Protein AF-A0A087TL60-F1 (afdb_monomer_lite)

Structure (mmCIF, N/CA/C/O backbone):
data_AF-A0A087TL60-F1
#
_entry.id   AF-A0A087TL60-F1
#
loop_
_atom_site.group_PDB
_atom_site.id
_atom_site.type_symbol
_atom_site.label_atom_id
_atom_site.label_alt_id
_atom_site.label_comp_id
_atom_site.label_asym_id
_atom_site.label_entity_id
_atom_site.label_seq_id
_atom_site.pdbx_PDB_ins_code
_atom_site.Cartn_x
_atom_site.Cartn_y
_atom_site.Cartn_z
_atom_site.occupancy
_atom_site.B_iso_or_equiv
_atom_site.auth_seq_id
_atom_site.auth_comp_id
_atom_site.auth_asym_id
_atom_site.auth_atom_id
_atom_site.pdbx_PDB_model_num
ATOM 1 N N . ARG A 1 1 ? 15.805 7.483 14.420 1.00 49.50 1 ARG A N 1
ATOM 2 C CA . ARG A 1 1 ? 14.748 8.505 14.609 1.00 49.50 1 ARG A CA 1
ATOM 3 C C . ARG A 1 1 ? 13.442 7.747 14.770 1.00 49.50 1 ARG A C 1
ATOM 5 O O . ARG A 1 1 ? 12.968 7.193 13.789 1.00 49.50 1 ARG A O 1
ATOM 12 N N . SER A 1 2 ? 12.965 7.592 16.000 1.00 53.00 2 SER A N 1
ATOM 13 C CA . SER A 1 2 ? 11.718 6.892 16.315 1.00 53.00 2 SER A CA 1
ATOM 14 C C . SER A 1 2 ? 10.585 7.611 15.581 1.00 53.00 2 SER A C 1
ATOM 16 O O . SER A 1 2 ? 10.348 8.784 15.850 1.00 53.00 2 SER A O 1
ATOM 18 N N . GLN A 1 3 ? 9.958 6.978 14.587 1.00 59.97 3 GLN A N 1
ATOM 19 C CA . GLN A 1 3 ? 8.665 7.464 14.114 1.00 59.97 3 GLN A CA 1
ATOM 20 C C . GLN A 1 3 ? 7.687 7.205 15.254 1.00 59.97 3 GLN A C 1
ATOM 22 O O . GLN A 1 3 ? 7.398 6.049 15.553 1.00 59.97 3 GLN A O 1
ATOM 27 N N . GLU A 1 4 ? 7.234 8.262 15.922 1.00 63.53 4 GLU A N 1
ATOM 28 C CA . GLU A 1 4 ? 6.053 8.157 16.770 1.00 63.53 4 GLU A CA 1
ATOM 29 C C . GLU A 1 4 ? 4.898 7.703 15.879 1.00 63.53 4 GLU A C 1
ATOM 31 O O . GLU A 1 4 ? 4.593 8.329 14.861 1.00 63.53 4 GLU A O 1
ATOM 36 N N . ASN A 1 5 ? 4.327 6.547 16.207 1.00 67.81 5 ASN A N 1
ATOM 37 C CA . ASN A 1 5 ? 3.200 6.012 15.470 1.00 67.81 5 ASN A CA 1
ATOM 38 C C . ASN A 1 5 ? 1.957 6.802 15.887 1.00 67.81 5 ASN A C 1
ATOM 40 O O . ASN A 1 5 ? 1.368 6.537 16.930 1.00 67.81 5 ASN A O 1
ATOM 44 N N . SER A 1 6 ? 1.615 7.817 15.096 1.00 87.06 6 SER A N 1
ATOM 45 C CA . SER A 1 6 ? 0.501 8.729 15.360 1.00 87.06 6 SER A CA 1
ATOM 46 C C . SER A 1 6 ? -0.844 8.212 14.845 1.00 87.06 6 SER A C 1
ATOM 48 O O . SER A 1 6 ? -1.833 8.937 14.918 1.00 87.06 6 SER A O 1
ATOM 50 N N . ASN A 1 7 ? -0.895 7.011 14.255 1.00 91.75 7 ASN A N 1
ATOM 51 C CA . ASN A 1 7 ? -2.146 6.451 13.758 1.00 91.75 7 ASN A CA 1
ATOM 52 C C . ASN A 1 7 ? -2.972 5.917 14.939 1.00 91.75 7 ASN A C 1
ATOM 54 O O . ASN A 1 7 ? -2.548 4.995 15.634 1.00 91.75 7 ASN A O 1
ATOM 58 N N . THR A 1 8 ? -4.139 6.519 15.164 1.00 95.69 8 THR A N 1
ATOM 59 C CA . THR A 1 8 ? -5.086 6.146 16.226 1.00 95.69 8 THR A CA 1
ATOM 60 C C . THR A 1 8 ? -6.314 5.406 15.689 1.00 95.69 8 THR A C 1
ATOM 62 O O . THR A 1 8 ? -7.285 5.237 16.424 1.00 95.69 8 THR A O 1
ATOM 65 N N . SER A 1 9 ? -6.306 5.013 14.413 1.00 96.81 9 SER A N 1
ATOM 66 C CA . SER A 1 9 ? -7.432 4.346 13.765 1.00 96.81 9 SER A CA 1
ATOM 67 C C . SER A 1 9 ? -7.610 2.931 14.316 1.00 96.81 9 SER A C 1
ATOM 69 O O . SER A 1 9 ? -6.652 2.212 14.607 1.00 96.81 9 SER A O 1
ATOM 71 N N . SER A 1 10 ? -8.859 2.501 14.429 1.00 97.69 10 SER A N 1
ATOM 72 C CA . SER A 1 10 ? -9.204 1.110 14.697 1.00 97.69 10 SER A CA 1
ATOM 73 C C . SER A 1 10 ? -8.816 0.205 13.522 1.00 97.69 10 SER A C 1
ATOM 75 O O . SER A 1 10 ? -8.674 0.636 12.377 1.00 97.69 10 SER A O 1
ATOM 77 N N . VAL A 1 11 ? -8.717 -1.100 13.782 1.00 98.00 11 VAL A N 1
ATOM 78 C CA . VAL A 1 11 ? -8.440 -2.097 12.732 1.00 98.00 11 VAL A CA 1
ATOM 79 C C . VAL A 1 11 ? -9.508 -2.075 11.630 1.00 98.00 11 VAL A C 1
ATOM 81 O O . VAL A 1 11 ? -9.181 -2.250 10.459 1.00 98.00 11 VAL A O 1
ATOM 84 N N . GLY A 1 12 ? -10.774 -1.832 11.988 1.00 98.38 12 GLY A N 1
ATOM 85 C CA . GLY A 1 12 ? -11.869 -1.734 11.021 1.00 98.38 12 GLY A CA 1
ATOM 86 C C . GLY A 1 12 ? -11.704 -0.548 10.068 1.00 98.38 12 GLY A C 1
ATOM 87 O O . GLY A 1 12 ? -11.890 -0.705 8.863 1.00 98.38 12 GLY A O 1
ATOM 88 N N . GLU A 1 13 ? -11.292 0.610 10.587 1.00 98.38 13 GLU A N 1
ATOM 89 C CA . GLU A 1 13 ? -11.005 1.801 9.775 1.00 98.38 13 GLU A CA 1
ATOM 90 C C . GLU A 1 13 ? -9.811 1.563 8.845 1.00 98.38 13 GLU A C 1
ATOM 92 O O . GLU A 1 13 ? -9.926 1.787 7.642 1.00 98.38 13 GLU A O 1
ATOM 97 N N . LEU A 1 14 ? -8.711 1.003 9.363 1.00 97.94 14 LEU A N 1
ATOM 98 C CA . LEU A 1 14 ? -7.534 0.660 8.555 1.00 97.94 14 LEU A CA 1
ATOM 99 C C . LEU A 1 14 ? -7.871 -0.319 7.425 1.00 97.94 14 LEU A C 1
ATOM 101 O O . LEU A 1 14 ? -7.357 -0.192 6.315 1.00 97.94 14 LEU A O 1
ATOM 105 N N . TRP A 1 15 ? -8.744 -1.292 7.689 1.00 98.31 15 TRP A N 1
ATOM 106 C CA . TRP A 1 15 ? -9.178 -2.251 6.680 1.00 98.31 15 TRP A CA 1
ATOM 107 C C . TRP A 1 15 ? -9.970 -1.584 5.551 1.00 98.31 15 TRP A C 1
ATOM 109 O O . TRP A 1 15 ? -9.712 -1.839 4.373 1.00 98.31 15 TRP A O 1
ATOM 119 N N . LEU A 1 16 ? -10.906 -0.696 5.891 1.00 98.38 16 LEU A N 1
ATOM 120 C CA . LEU A 1 16 ? -11.674 0.053 4.895 1.00 98.38 16 LEU A CA 1
ATOM 121 C C . LEU A 1 16 ? -10.773 0.989 4.078 1.00 98.38 16 LEU A C 1
ATOM 123 O O . LEU A 1 16 ? -10.903 1.044 2.854 1.00 98.38 16 LEU A O 1
ATOM 127 N N . GLU A 1 17 ? -9.831 1.677 4.727 1.00 98.12 17 GLU A N 1
ATOM 128 C CA . GLU A 1 17 ? -8.856 2.545 4.059 1.00 98.12 17 GLU A CA 1
ATOM 129 C C . GLU A 1 17 ? -7.926 1.762 3.126 1.00 98.12 17 GLU A C 1
ATOM 131 O O . GLU A 1 17 ? -7.700 2.190 1.995 1.00 98.12 17 GLU A O 1
ATOM 136 N N . PHE A 1 18 ? -7.450 0.586 3.546 1.00 98.00 18 PHE A N 1
ATOM 137 C CA . PHE A 1 18 ? -6.645 -0.318 2.720 1.00 98.00 18 PHE A CA 1
ATOM 138 C C . PHE A 1 18 ? -7.379 -0.720 1.433 1.00 98.00 18 PHE A C 1
ATOM 140 O O . PHE A 1 18 ? -6.828 -0.616 0.334 1.00 98.00 18 PHE A O 1
ATOM 147 N N . LEU A 1 19 ? -8.644 -1.137 1.553 1.00 98.19 19 LEU A N 1
ATOM 148 C CA . LEU A 1 19 ? -9.462 -1.514 0.399 1.00 98.19 19 LEU A CA 1
ATOM 149 C C . LEU A 1 19 ? -9.735 -0.312 -0.515 1.00 98.19 19 LEU A C 1
ATOM 151 O O . LEU A 1 19 ? -9.646 -0.428 -1.740 1.00 98.19 19 LEU A O 1
ATOM 155 N N . ASN A 1 20 ? -10.036 0.854 0.063 1.00 97.81 20 ASN A N 1
ATOM 156 C CA . 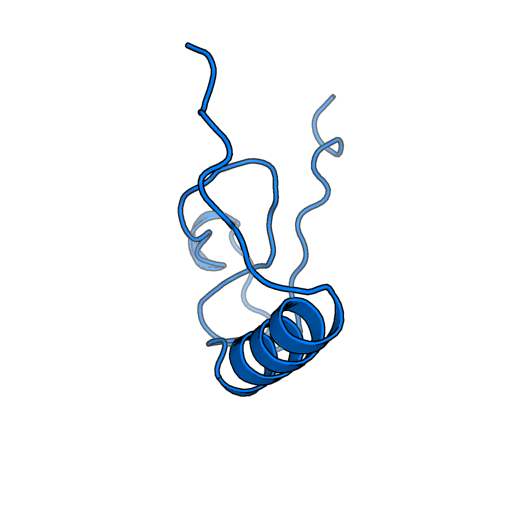ASN A 1 20 ? -10.287 2.077 -0.698 1.00 97.81 20 ASN A CA 1
ATOM 157 C C . ASN A 1 20 ? -9.034 2.570 -1.444 1.00 97.81 20 ASN A C 1
ATOM 159 O O . ASN A 1 20 ? -9.120 3.004 -2.597 1.00 97.81 20 ASN A O 1
ATOM 163 N N . TYR A 1 21 ? -7.863 2.449 -0.817 1.00 97.31 21 TYR A N 1
ATOM 164 C CA . TYR A 1 21 ? -6.581 2.764 -1.432 1.00 97.31 21 TYR A CA 1
ATOM 165 C C . TYR A 1 21 ? -6.334 1.890 -2.662 1.00 97.31 21 TYR A C 1
ATOM 167 O O . TYR A 1 21 ? -6.173 2.408 -3.764 1.00 97.31 21 TYR A O 1
ATOM 175 N N . TYR A 1 22 ? -6.388 0.563 -2.524 1.00 96.94 22 TYR A N 1
ATOM 176 C CA . TYR A 1 22 ? -6.079 -0.334 -3.643 1.00 96.94 22 TYR A CA 1
ATOM 177 C C . TYR A 1 22 ? -7.136 -0.344 -4.749 1.00 96.94 22 TYR A C 1
ATOM 179 O O . TYR A 1 22 ? -6.822 -0.647 -5.901 1.00 96.94 22 TYR A O 1
ATOM 187 N N . ARG A 1 23 ? -8.368 0.074 -4.448 1.00 96.75 23 ARG A N 1
ATOM 188 C CA . ARG A 1 23 ? -9.378 0.354 -5.473 1.00 96.75 23 ARG A CA 1
ATOM 189 C C . ARG A 1 23 ? -8.970 1.505 -6.400 1.00 96.75 23 ARG A C 1
ATOM 191 O O . ARG A 1 23 ? -9.318 1.479 -7.577 1.00 96.75 23 ARG A O 1
ATOM 198 N N . THR A 1 24 ? -8.295 2.523 -5.869 1.00 95.62 24 THR A N 1
ATOM 199 C CA . THR A 1 24 ? -7.959 3.767 -6.590 1.00 95.62 24 THR A CA 1
ATOM 200 C C . THR A 1 24 ? -6.475 3.888 -6.942 1.00 95.62 24 THR A C 1
ATOM 202 O O . THR A 1 24 ? -6.075 4.834 -7.619 1.00 95.62 24 THR A O 1
ATOM 205 N N . PHE A 1 25 ? -5.659 2.919 -6.523 1.00 95.75 25 PHE A N 1
ATOM 206 C CA . PHE A 1 25 ? -4.242 2.848 -6.844 1.00 95.75 25 PHE A CA 1
ATOM 207 C C . PHE A 1 25 ? -4.026 2.796 -8.361 1.00 95.75 25 PHE A C 1
ATOM 209 O O . PHE A 1 25 ? -4.685 2.039 -9.076 1.00 95.75 25 PHE A O 1
ATOM 216 N N . ASN A 1 26 ? -3.081 3.592 -8.866 1.00 95.38 26 ASN A N 1
ATOM 217 C CA . ASN A 1 26 ? -2.752 3.593 -10.288 1.00 95.38 26 ASN A CA 1
ATOM 218 C C . ASN A 1 26 ? -1.855 2.389 -10.620 1.00 95.38 26 ASN A C 1
ATOM 220 O O . ASN A 1 26 ? -0.624 2.482 -10.638 1.00 95.38 26 ASN A O 1
ATOM 224 N N . TRP A 1 27 ? -2.515 1.263 -10.895 1.00 94.75 27 TRP A N 1
ATOM 225 C CA . TRP A 1 27 ? -1.893 -0.011 -11.247 1.00 94.75 27 TRP A CA 1
ATOM 226 C C . TRP A 1 27 ? -1.082 0.036 -12.538 1.00 94.75 27 TRP A C 1
ATOM 228 O O . TRP A 1 27 ? -0.210 -0.803 -12.717 1.00 94.75 27 TRP A O 1
ATOM 238 N N . GLU A 1 28 ? -1.324 0.985 -13.440 1.00 93.94 28 GLU A N 1
ATOM 239 C CA . GLU A 1 28 ? -0.566 1.097 -14.690 1.00 93.94 28 GLU A CA 1
ATOM 240 C C . GLU A 1 28 ? 0.795 1.761 -14.474 1.00 93.94 28 GLU A C 1
ATOM 242 O O . GLU A 1 28 ? 1.781 1.356 -15.088 1.00 93.94 28 GLU A O 1
ATOM 247 N N . ALA A 1 29 ? 0.867 2.748 -13.579 1.00 95.00 29 ALA A N 1
ATOM 248 C CA . ALA A 1 29 ? 2.070 3.547 -13.369 1.00 95.00 29 ALA A CA 1
ATOM 249 C C . ALA A 1 29 ? 2.977 3.017 -12.249 1.00 95.00 29 ALA A C 1
ATOM 251 O O . ALA A 1 29 ? 4.203 3.096 -12.373 1.00 95.00 29 ALA A O 1
ATOM 252 N N . TYR A 1 30 ? 2.402 2.488 -11.166 1.00 95.88 30 TYR A N 1
ATOM 253 C CA . TYR A 1 30 ? 3.143 2.196 -9.937 1.00 95.88 30 TYR A CA 1
ATOM 254 C C . TYR A 1 30 ? 3.196 0.709 -9.597 1.00 95.88 30 TYR A C 1
ATOM 256 O O . TYR A 1 30 ? 2.329 -0.084 -9.967 1.00 95.88 30 TYR A O 1
ATOM 264 N N . ALA A 1 31 ? 4.244 0.345 -8.867 1.00 95.75 31 ALA A N 1
ATOM 265 C CA . ALA A 1 31 ? 4.398 -0.947 -8.226 1.00 95.75 31 ALA A CA 1
ATOM 266 C C . ALA A 1 31 ? 4.162 -0.834 -6.717 1.00 95.75 31 ALA A C 1
ATOM 268 O O . ALA A 1 31 ? 4.429 0.203 -6.106 1.00 95.75 31 ALA A O 1
ATOM 269 N N . VAL A 1 32 ? 3.696 -1.926 -6.116 1.00 96.00 32 VAL A N 1
ATOM 270 C CA . VAL A 1 32 ? 3.635 -2.073 -4.662 1.00 96.00 32 VAL A CA 1
ATOM 271 C C . VAL A 1 32 ? 5.029 -2.435 -4.167 1.00 96.00 32 VAL A C 1
ATOM 273 O O . VAL A 1 32 ? 5.591 -3.447 -4.581 1.00 96.00 32 VAL A O 1
ATOM 276 N N . SER A 1 33 ? 5.592 -1.610 -3.290 1.00 95.00 33 SER A N 1
ATOM 277 C CA . SER A 1 33 ? 6.899 -1.847 -2.682 1.00 95.00 33 SER A CA 1
ATOM 278 C C . SER A 1 33 ? 6.894 -1.407 -1.227 1.00 95.00 33 SER A C 1
ATOM 280 O O . SER A 1 33 ? 6.223 -0.445 -0.857 1.00 95.00 33 SER A O 1
ATOM 282 N N . ILE A 1 34 ? 7.663 -2.130 -0.417 1.00 95.50 34 ILE A N 1
ATOM 283 C CA . ILE A 1 34 ? 7.978 -1.771 0.969 1.00 95.50 34 ILE A CA 1
ATOM 284 C C . ILE A 1 34 ? 9.472 -1.467 1.162 1.00 95.50 34 ILE A C 1
ATOM 286 O O . ILE A 1 34 ? 9.908 -1.262 2.292 1.00 95.50 34 ILE A O 1
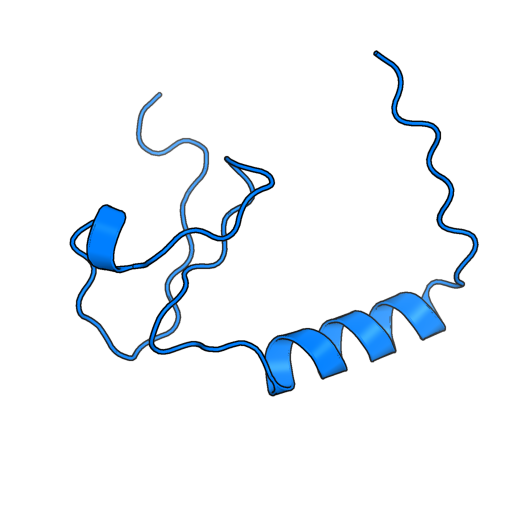ATOM 290 N N . VAL A 1 35 ? 10.259 -1.463 0.077 1.00 94.00 35 VAL A N 1
ATOM 291 C CA . VAL A 1 35 ? 11.699 -1.153 0.104 1.00 94.00 35 VAL A CA 1
ATOM 292 C C . VAL A 1 35 ? 11.916 0.334 0.367 1.00 94.00 35 VAL A C 1
ATOM 294 O O . VAL A 1 35 ? 12.733 0.706 1.207 1.00 94.00 35 VAL A O 1
ATOM 297 N N . ASP A 1 36 ? 11.129 1.173 -0.308 1.00 88.81 36 ASP A N 1
ATOM 298 C CA . ASP A 1 36 ? 11.155 2.625 -0.191 1.00 88.81 36 ASP A CA 1
ATOM 299 C C . ASP A 1 36 ? 9.804 3.165 0.284 1.00 88.81 36 ASP A C 1
ATOM 301 O O . ASP A 1 36 ? 8.742 2.648 -0.053 1.00 88.81 36 ASP A O 1
ATOM 305 N N . LYS A 1 37 ? 9.835 4.261 1.052 1.00 90.06 37 LYS A N 1
ATOM 306 C CA . LYS A 1 37 ? 8.613 4.965 1.487 1.00 90.06 37 LYS A CA 1
ATOM 307 C C . LYS A 1 37 ? 7.951 5.779 0.375 1.00 90.06 37 LYS A C 1
ATOM 309 O O . LYS A 1 37 ? 6.800 6.182 0.518 1.00 90.06 37 LYS A O 1
ATOM 314 N N . HIS A 1 38 ? 8.693 6.087 -0.686 1.00 94.06 38 HIS A N 1
ATOM 315 C CA . HIS A 1 38 ? 8.188 6.851 -1.822 1.00 94.06 38 HIS A CA 1
ATOM 316 C C . HIS A 1 38 ? 7.547 5.907 -2.851 1.00 94.06 38 HIS A C 1
ATOM 318 O O . HIS A 1 38 ? 8.009 4.775 -2.992 1.00 94.06 38 HIS A O 1
ATOM 324 N N . PRO A 1 39 ? 6.527 6.355 -3.606 1.00 94.81 39 PRO A N 1
ATOM 325 C CA . PRO A 1 39 ? 5.925 5.547 -4.663 1.00 94.81 39 PRO A CA 1
ATOM 326 C C . PRO A 1 39 ? 6.953 5.073 -5.699 1.00 94.81 39 PRO A C 1
ATOM 328 O O . PRO A 1 39 ? 7.744 5.867 -6.210 1.00 94.81 39 PRO A O 1
ATOM 331 N N . VAL A 1 40 ? 6.904 3.787 -6.052 1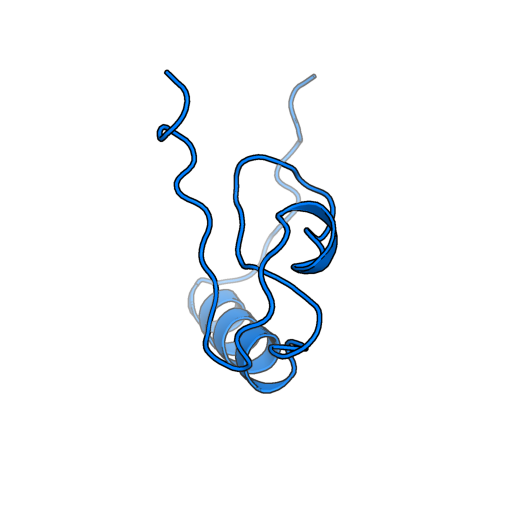.00 95.19 40 VAL A N 1
ATOM 332 C CA . VAL A 1 40 ? 7.808 3.183 -7.039 1.00 95.19 40 VAL A CA 1
ATOM 333 C C . VAL A 1 40 ? 7.132 3.153 -8.404 1.00 95.19 40 VAL A C 1
ATOM 335 O O . VAL A 1 40 ? 6.138 2.456 -8.602 1.00 95.19 40 VAL A O 1
ATOM 338 N N . LEU A 1 41 ? 7.669 3.906 -9.365 1.00 95.44 41 LEU A N 1
ATOM 339 C CA . LEU A 1 41 ? 7.226 3.854 -10.760 1.00 95.44 41 LEU A CA 1
ATOM 340 C C . LEU A 1 41 ? 7.670 2.541 -11.411 1.00 95.44 41 LEU A C 1
ATOM 342 O O . LEU A 1 41 ? 8.840 2.176 -11.346 1.00 95.44 41 LEU A O 1
ATOM 346 N N . LYS A 1 42 ? 6.778 1.867 -12.137 1.00 95.19 42 LYS A N 1
ATOM 347 C CA . LYS A 1 42 ? 7.134 0.658 -12.900 1.00 95.19 42 LYS A CA 1
ATOM 348 C C . LYS A 1 42 ? 8.241 0.915 -13.923 1.00 95.19 42 LYS A C 1
ATOM 350 O O . LYS A 1 42 ? 9.125 0.079 -14.112 1.00 95.19 42 LYS A O 1
ATOM 355 N N . SER A 1 43 ? 8.227 2.095 -14.542 1.00 93.75 43 SER A N 1
ATOM 356 C CA . SER A 1 43 ? 9.225 2.502 -15.531 1.00 93.75 43 SER A CA 1
ATOM 357 C C . SER A 1 43 ? 10.644 2.570 -14.959 1.00 93.75 43 SER A C 1
ATOM 359 O O . SER A 1 43 ? 11.583 2.247 -15.683 1.00 93.75 43 SER A O 1
ATOM 361 N N . SER A 1 44 ? 10.823 2.897 -13.671 1.00 92.69 44 SER A N 1
ATOM 362 C CA . SER A 1 44 ? 12.154 2.923 -13.042 1.00 92.69 44 SER A CA 1
ATOM 363 C C . SER A 1 44 ? 12.743 1.522 -12.845 1.00 92.69 44 SER A C 1
ATOM 365 O O . SER A 1 44 ? 13.960 1.364 -12.804 1.00 92.69 44 SER A O 1
ATOM 367 N N . LYS A 1 45 ? 11.889 0.492 -12.792 1.00 89.50 45 LYS A N 1
ATOM 368 C CA . LYS A 1 45 ? 12.261 -0.931 -12.712 1.00 89.50 45 LYS A CA 1
ATOM 369 C C . LYS A 1 45 ? 12.215 -1.632 -14.075 1.00 89.50 45 LYS A C 1
ATOM 371 O O . LYS A 1 45 ? 12.326 -2.851 -14.148 1.00 89.50 45 LYS A O 1
ATOM 376 N N . SER A 1 46 ? 12.052 -0.876 -15.168 1.00 92.12 46 SER A N 1
ATOM 377 C CA . SER A 1 46 ? 11.860 -1.407 -16.529 1.00 92.12 46 SER A CA 1
ATOM 378 C C . SER A 1 46 ? 10.664 -2.364 -16.670 1.00 92.12 46 SER A C 1
ATOM 380 O O . SER A 1 46 ? 10.602 -3.166 -17.604 1.00 92.12 46 SER A O 1
ATOM 382 N N . TRP A 1 47 ? 9.679 -2.269 -15.774 1.00 91.12 47 TRP A N 1
ATOM 383 C CA . TRP A 1 47 ? 8.444 -3.040 -15.850 1.00 91.12 47 TRP A CA 1
ATOM 384 C C . TRP A 1 47 ? 7.448 -2.339 -16.774 1.00 91.12 47 TRP A C 1
ATOM 386 O O . TRP A 1 47 ? 7.130 -1.167 -16.593 1.00 91.12 47 TRP A O 1
ATOM 396 N N . LYS A 1 48 ? 6.954 -3.065 -17.783 1.00 84.19 48 LYS A N 1
ATOM 397 C CA . LYS A 1 48 ? 6.022 -2.543 -18.804 1.00 84.19 48 LYS A CA 1
ATOM 398 C C . LYS A 1 48 ? 4.639 -3.195 -18.762 1.00 84.19 48 LYS A C 1
ATOM 400 O O . LYS A 1 48 ? 3.784 -2.878 -19.579 1.00 84.19 48 LYS A O 1
ATOM 405 N N . SER A 1 49 ? 4.434 -4.146 -17.853 1.00 83.00 49 SER A N 1
ATOM 406 C CA . SER A 1 49 ? 3.194 -4.915 -17.785 1.00 83.00 49 SER A CA 1
ATOM 407 C C . SER A 1 49 ? 2.059 -4.084 -17.170 1.00 83.00 49 SER A C 1
ATOM 409 O O . SER A 1 49 ? 2.288 -3.449 -16.135 1.00 83.00 49 SER A O 1
ATOM 411 N N . PRO A 1 50 ? 0.833 -4.126 -17.730 1.00 79.50 50 PRO A N 1
ATOM 412 C CA . PRO A 1 50 ? -0.349 -3.522 -17.109 1.00 79.50 50 PRO A CA 1
ATOM 413 C C . PRO A 1 50 ? -0.832 -4.302 -15.873 1.00 79.50 50 PRO A C 1
ATOM 415 O O . PRO A 1 50 ? -1.702 -3.834 -15.148 1.00 79.50 50 PRO A O 1
ATOM 418 N N . LEU A 1 51 ? -0.267 -5.485 -15.610 1.00 89.50 51 LEU A N 1
ATOM 419 C CA . LEU A 1 51 ? -0.598 -6.308 -14.447 1.00 89.50 51 LEU A CA 1
ATOM 420 C C . LEU A 1 51 ? -0.114 -5.680 -13.137 1.00 89.50 51 LEU A C 1
ATOM 422 O O . LEU A 1 51 ? 0.753 -4.808 -13.125 1.00 89.50 51 LEU A O 1
ATOM 426 N N . ILE A 1 52 ? -0.620 -6.183 -12.014 1.00 94.75 52 ILE A N 1
ATOM 427 C CA . ILE A 1 52 ? -0.126 -5.823 -10.684 1.00 94.75 52 ILE A CA 1
ATOM 428 C C . ILE A 1 52 ? 1.369 -6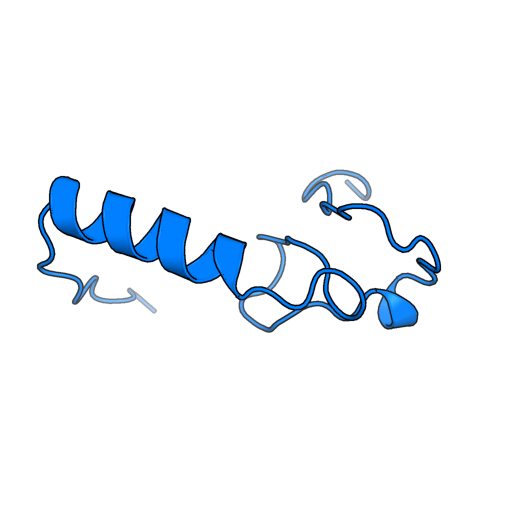.167 -10.583 1.00 94.75 52 ILE A C 1
ATOM 430 O O . ILE A 1 52 ? 1.761 -7.308 -10.819 1.00 94.75 52 ILE A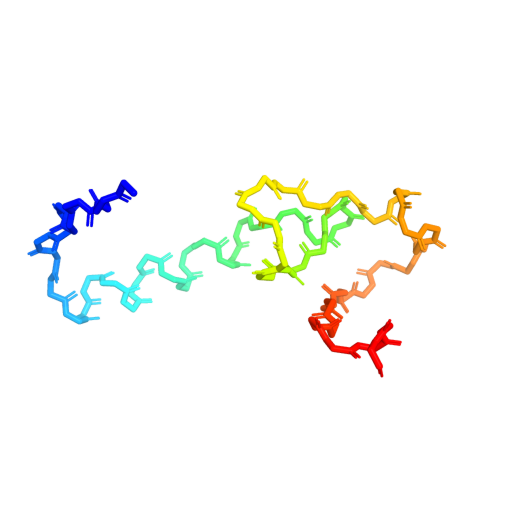 O 1
ATOM 434 N N . ALA A 1 53 ? 2.196 -5.177 -10.233 1.00 95.06 53 ALA A N 1
ATOM 435 C CA . ALA A 1 53 ? 3.621 -5.363 -9.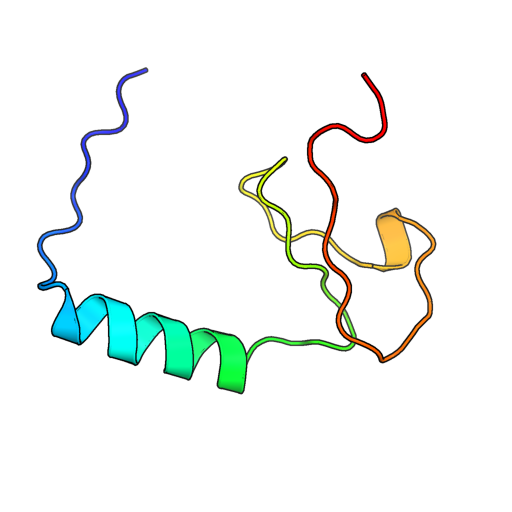973 1.00 95.06 53 ALA A CA 1
ATOM 436 C C . ALA A 1 53 ? 3.893 -5.201 -8.478 1.00 95.06 53 ALA A C 1
ATOM 438 O O . ALA A 1 53 ? 3.499 -4.195 -7.884 1.00 95.06 53 ALA A O 1
ATOM 439 N N . ILE A 1 54 ? 4.568 -6.187 -7.892 1.00 95.25 54 ILE A N 1
ATOM 440 C CA . ILE A 1 54 ? 4.954 -6.204 -6.482 1.00 95.25 54 ILE A CA 1
ATOM 441 C C . ILE A 1 54 ? 6.459 -6.438 -6.434 1.00 95.25 54 ILE A C 1
ATOM 443 O O . ILE A 1 54 ? 6.957 -7.391 -7.031 1.00 95.25 54 ILE A O 1
ATOM 447 N N . GLU A 1 55 ? 7.175 -5.544 -5.763 1.00 93.94 55 GLU A N 1
ATOM 448 C CA . GLU A 1 55 ? 8.610 -5.672 -5.556 1.00 93.94 55 GLU A CA 1
ATOM 449 C C . GLU A 1 55 ? 8.903 -6.645 -4.412 1.00 93.94 55 GLU A C 1
ATOM 451 O O . GLU A 1 55 ? 8.366 -6.503 -3.312 1.00 93.94 55 GLU A O 1
ATOM 456 N N . ASP A 1 56 ? 9.784 -7.609 -4.669 1.00 93.62 56 ASP A N 1
ATOM 457 C CA . ASP A 1 56 ? 10.392 -8.413 -3.615 1.00 93.62 56 ASP A CA 1
ATOM 458 C C . ASP A 1 56 ? 11.478 -7.577 -2.911 1.00 93.62 56 ASP A C 1
ATOM 460 O O . ASP A 1 56 ? 12.452 -7.173 -3.555 1.00 93.62 56 ASP A O 1
ATOM 464 N N . PRO A 1 57 ? 11.356 -7.311 -1.599 1.00 94.31 57 PRO A N 1
ATOM 465 C CA . PRO A 1 57 ? 12.332 -6.506 -0.874 1.00 94.31 57 PRO A CA 1
ATOM 466 C C . PRO A 1 57 ? 13.700 -7.181 -0.680 1.00 94.31 57 PRO A C 1
ATOM 468 O O . PRO A 1 57 ? 14.627 -6.530 -0.191 1.00 94.31 57 PRO A O 1
ATOM 471 N N . PHE A 1 58 ? 13.851 -8.460 -1.042 1.00 92.00 58 PHE A N 1
ATOM 472 C CA . PHE A 1 58 ? 15.070 -9.238 -0.821 1.00 92.00 58 PHE A CA 1
ATOM 473 C C . PHE A 1 58 ? 15.706 -9.805 -2.094 1.00 92.00 58 PHE A C 1
ATOM 475 O O . PHE A 1 58 ? 16.782 -10.386 -1.998 1.00 92.00 58 PHE A O 1
ATOM 482 N N . SER A 1 59 ? 15.142 -9.585 -3.285 1.00 86.56 59 SER A N 1
ATOM 483 C CA . SER A 1 59 ? 15.634 -10.188 -4.539 1.00 86.56 59 SER A CA 1
ATOM 484 C C . SER A 1 59 ? 17.032 -9.726 -4.999 1.00 86.56 59 SER A C 1
ATOM 486 O O . SER A 1 59 ? 17.510 -10.164 -6.042 1.00 86.56 59 SER A O 1
ATOM 488 N N . GLY A 1 60 ? 17.676 -8.814 -4.263 1.00 65.31 60 GLY A N 1
ATOM 489 C CA . GLY A 1 60 ? 19.040 -8.325 -4.501 1.00 65.31 60 GLY A CA 1
ATOM 490 C C . GLY A 1 60 ? 19.987 -8.483 -3.304 1.00 65.31 60 GLY A C 1
ATOM 491 O O . GLY A 1 60 ? 21.016 -7.808 -3.274 1.00 65.31 60 GLY A O 1
ATOM 492 N N . LYS A 1 61 ? 19.629 -9.310 -2.312 1.00 49.03 61 LYS A N 1
ATOM 493 C CA . LYS A 1 61 ? 20.515 -9.751 -1.224 1.00 49.03 61 LYS A CA 1
ATOM 494 C C . LYS A 1 61 ? 20.931 -11.202 -1.410 1.00 49.03 61 LYS A C 1
ATOM 496 O O . LYS A 1 61 ? 20.089 -11.993 -1.881 1.00 49.03 61 LYS A O 1
#

Organism: Stegodyphus mimosarum (NCBI:txid407821)

InterPro domains:
  IPR002058 PAP/25A-associated [PF03828] (10-59)

pLDDT: mean 89.95, std 12.26, range [49.03, 98.38]

Sequence (61 aa):
RSQENSNTSSVGELWLEFLNYYRTFNWEAYAVSIVDKHPVLKSSKSWKSPLIAIEDPFSGK

Radius of gyration: 14.28 Å; chains: 1; bounding box: 32×19×36 Å

Foldseek 3Di:
DDDPPPDPDDPVVVVVVVVVCVVPDQLQFFAAEPLDPDTHGCVVVVHRDSDHHYDDNPPPD

Secondary structure (DSSP, 8-state):
----------HHHHHHHHHHHHHHS-TTTEEB-SS-SS-EEGGGGT---SS--B--TTTT-